Protein AF-A0A356W5C2-F1 (afdb_monomer_lite)

pLDDT: mean 81.78, std 9.05, range [42.81, 91.81]

Radius of gyration: 13.61 Å; chains: 1; bounding box: 37×27×35 Å

Sequence (105 aa):
MSLSDWTSAGKVRARITDEGALEVRCTGLTTQTKYYKTLLKEFFRKDFPPLRPGYGDYSVHIMMEYTGDAPWMDLDNLAKALLDSLTGNVFEDDHQVARLLVERR

InterPro domains:
  IPR008822 Holliday junction resolvase RusA-like [PF05866] (10-103)
  IPR036614 Holliday junction resolvase RusA-like superfamily [G3DSA:3.30.1330.70] (7-105)
  IPR036614 Holliday junction resolvase RusA-like superfamily [SSF103084] (30-104)

Foldseek 3Di:
DPQADWFDDDQKIWTQDPVRDIDIGGDDDDQDLVVLLVVLLVCLVPGDDQADADPAADAEEAEAEDDDDDPPHDQVSNQVSNLNSCDPRHHVDPVSHPHYHTYYD

Structure (mmCIF, N/CA/C/O backbone):
data_AF-A0A356W5C2-F1
#
_entry.id   AF-A0A356W5C2-F1
#
loop_
_atom_site.group_PDB
_atom_site.id
_atom_site.type_symbol
_atom_site.label_atom_id
_atom_site.label_alt_id
_atom_site.label_comp_id
_atom_site.label_asym_id
_atom_site.label_entity_id
_atom_site.label_seq_id
_atom_site.pdbx_PDB_ins_code
_atom_site.Cartn_x
_atom_site.Cartn_y
_atom_site.Cartn_z
_atom_site.occupancy
_atom_site.B_iso_or_equiv
_atom_site.auth_seq_id
_atom_site.auth_comp_id
_atom_site.auth_asym_id
_atom_site.auth_atom_id
_atom_site.pdbx_PDB_model_num
ATOM 1 N N . MET A 1 1 ? -22.674 12.515 -0.753 1.00 43.34 1 MET A N 1
ATOM 2 C CA . MET A 1 1 ? -21.264 12.622 -1.179 1.00 43.34 1 MET A CA 1
ATOM 3 C C . MET A 1 1 ? -20.789 11.201 -1.383 1.00 43.34 1 MET A C 1
ATOM 5 O O . MET A 1 1 ? -20.878 10.436 -0.431 1.00 43.34 1 MET A O 1
ATOM 9 N N . SER A 1 2 ? -20.468 10.803 -2.616 1.00 42.81 2 SER A N 1
ATOM 10 C CA . SER A 1 2 ? -19.956 9.449 -2.860 1.00 42.81 2 SER A CA 1
ATOM 11 C C . SER A 1 2 ? -18.572 9.368 -2.208 1.00 42.81 2 SER A C 1
ATOM 13 O O . SER A 1 2 ? -17.769 10.288 -2.337 1.00 42.81 2 SER A O 1
ATOM 15 N N . LEU A 1 3 ?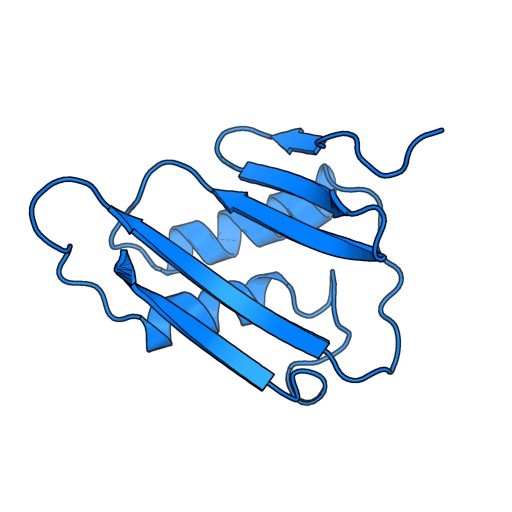 -18.327 8.315 -1.427 1.00 54.97 3 LEU A N 1
ATOM 16 C CA . LEU A 1 3 ? -17.043 8.076 -0.752 1.00 54.97 3 LEU A CA 1
ATOM 17 C C . LEU A 1 3 ? -15.934 7.669 -1.742 1.00 54.97 3 LEU A C 1
ATOM 19 O O . LEU A 1 3 ? -14.792 7.481 -1.339 1.00 54.97 3 LEU A O 1
ATOM 23 N N . SER A 1 4 ? -16.278 7.577 -3.029 1.00 62.38 4 SER A N 1
ATOM 24 C CA . SER A 1 4 ? -15.525 6.939 -4.106 1.00 62.38 4 SER A CA 1
ATOM 25 C C . SER A 1 4 ? -14.547 7.881 -4.831 1.00 62.38 4 SER A C 1
ATOM 27 O O . SER A 1 4 ? -13.837 7.437 -5.742 1.00 62.38 4 SER A O 1
ATOM 29 N N . ASP A 1 5 ? -14.501 9.163 -4.449 1.00 83.94 5 ASP A N 1
ATOM 30 C CA . ASP A 1 5 ? -13.646 10.170 -5.078 1.00 83.94 5 ASP A CA 1
ATOM 31 C C . ASP A 1 5 ? -12.171 10.007 -4.677 1.00 83.94 5 ASP A C 1
ATOM 33 O O . ASP A 1 5 ? -11.811 9.826 -3.512 1.00 83.94 5 ASP A O 1
ATOM 37 N N . TRP A 1 6 ? -11.287 10.088 -5.672 1.00 90.19 6 TRP A N 1
ATOM 38 C CA . TRP A 1 6 ? -9.844 10.006 -5.463 1.00 90.19 6 TRP A CA 1
ATOM 39 C C . TRP A 1 6 ? -9.296 11.296 -4.858 1.00 90.19 6 TRP A C 1
ATOM 41 O O . TRP A 1 6 ? -9.356 12.358 -5.474 1.00 90.19 6 TRP A O 1
ATOM 51 N N . THR A 1 7 ? -8.631 11.184 -3.712 1.00 91.81 7 THR A N 1
ATOM 52 C CA . THR A 1 7 ? -7.732 12.224 -3.205 1.00 91.81 7 THR A CA 1
ATOM 53 C C . THR A 1 7 ? -6.337 11.982 -3.767 1.00 91.81 7 THR A C 1
ATOM 55 O O . THR A 1 7 ? -5.824 10.869 -3.679 1.00 91.81 7 THR A O 1
ATOM 58 N N . SER A 1 8 ? -5.719 12.996 -4.371 1.00 91.19 8 SER A N 1
ATOM 59 C CA . SER A 1 8 ? -4.431 12.860 -5.064 1.00 91.19 8 SER A CA 1
ATOM 60 C C . SER A 1 8 ? -3.442 13.928 -4.607 1.00 91.19 8 SER A C 1
ATOM 62 O O . SER A 1 8 ? -3.803 15.099 -4.546 1.00 91.19 8 SER A O 1
ATOM 64 N N . ALA A 1 9 ? -2.187 13.544 -4.364 1.00 89.81 9 ALA A N 1
ATOM 65 C CA . ALA A 1 9 ? -1.077 14.471 -4.170 1.00 89.81 9 ALA A CA 1
ATOM 66 C C . ALA A 1 9 ? 0.205 13.923 -4.816 1.00 89.81 9 ALA A C 1
ATOM 68 O O . ALA A 1 9 ? 0.718 12.855 -4.468 1.00 89.81 9 ALA A O 1
ATOM 69 N N . GLY A 1 10 ? 0.742 14.670 -5.783 1.00 88.50 10 GLY A N 1
ATOM 70 C CA . GLY A 1 10 ? 1.948 14.283 -6.513 1.00 88.50 10 GLY A CA 1
ATOM 71 C C . GLY A 1 10 ? 1.803 12.921 -7.199 1.00 88.50 10 GLY A C 1
ATOM 72 O O . GLY A 1 10 ? 1.039 12.774 -8.148 1.00 88.50 10 GLY A O 1
ATOM 73 N N . LYS A 1 11 ? 2.569 11.929 -6.729 1.00 88.50 11 LYS A N 1
ATOM 74 C CA . LYS A 1 11 ? 2.583 10.559 -7.274 1.00 88.50 11 LYS A CA 1
ATOM 75 C C . LYS A 1 11 ? 1.626 9.599 -6.564 1.00 88.50 11 LYS A C 1
ATOM 77 O O . LYS A 1 11 ? 1.504 8.454 -6.995 1.00 88.50 11 LYS A O 1
ATOM 82 N N . VAL A 1 12 ? 0.980 10.038 -5.486 1.00 90.69 12 VAL A N 1
ATOM 83 C CA . VAL A 1 12 ? 0.082 9.214 -4.673 1.00 90.69 12 VAL A CA 1
ATOM 84 C C . VAL A 1 12 ? -1.353 9.640 -4.913 1.00 90.69 12 VAL A C 1
ATOM 86 O O . VAL A 1 12 ? -1.663 10.827 -4.992 1.00 90.69 12 VAL A O 1
ATOM 89 N N . ARG A 1 13 ? -2.241 8.657 -4.989 1.00 91.62 13 ARG A N 1
ATOM 90 C CA . ARG A 1 13 ? -3.678 8.862 -4.863 1.00 91.62 13 ARG A CA 1
ATOM 91 C C . ARG A 1 13 ? -4.283 7.774 -3.999 1.00 91.62 13 ARG A C 1
ATOM 93 O O . ARG A 1 13 ? -3.840 6.628 -4.060 1.00 91.62 13 ARG A O 1
ATOM 100 N N . ALA A 1 14 ? -5.302 8.120 -3.232 1.00 91.00 14 ALA A N 1
ATOM 101 C CA . ALA A 1 14 ? -6.064 7.164 -2.452 1.00 91.00 14 ALA A CA 1
ATOM 102 C C . ALA A 1 14 ? -7.557 7.480 -2.491 1.00 91.00 14 ALA A C 1
ATOM 104 O O . ALA A 1 14 ? -7.954 8.615 -2.762 1.00 91.00 14 ALA A O 1
ATOM 105 N N . ARG A 1 15 ? -8.377 6.472 -2.219 1.00 90.00 15 ARG A N 1
ATOM 106 C CA . ARG A 1 15 ? -9.824 6.605 -2.034 1.00 90.00 15 ARG A CA 1
ATOM 107 C C . ARG A 1 15 ? -10.326 5.556 -1.056 1.00 90.00 15 ARG A C 1
ATOM 109 O O . ARG A 1 15 ? -9.663 4.541 -0.849 1.00 90.00 15 ARG A O 1
ATOM 116 N N . ILE A 1 16 ? -11.519 5.779 -0.522 1.00 86.50 16 ILE A N 1
ATOM 117 C CA . ILE A 1 16 ? -12.290 4.729 0.137 1.00 86.50 16 ILE A CA 1
ATOM 118 C C . ILE A 1 16 ? -13.235 4.137 -0.910 1.00 86.50 16 ILE A C 1
ATOM 120 O O . ILE A 1 16 ? -13.912 4.862 -1.630 1.00 86.50 16 ILE A O 1
ATOM 124 N N . THR A 1 17 ? -13.221 2.822 -1.087 1.00 85.31 17 THR A N 1
ATOM 125 C CA . THR A 1 17 ? -14.151 2.160 -2.006 1.00 85.31 17 THR A CA 1
ATOM 126 C C . THR A 1 17 ? -15.557 2.157 -1.413 1.00 85.31 17 THR A C 1
ATOM 128 O O . THR A 1 17 ? -15.744 2.376 -0.216 1.00 85.31 17 THR A O 1
ATOM 131 N N . ASP A 1 18 ? -16.565 1.863 -2.232 1.00 79.56 18 ASP A N 1
ATOM 132 C CA . ASP A 1 18 ? -17.949 1.750 -1.751 1.00 79.56 18 ASP A CA 1
ATOM 133 C C . ASP A 1 18 ? -18.125 0.604 -0.732 1.00 79.56 18 ASP A C 1
ATOM 135 O O . ASP A 1 18 ? -19.053 0.614 0.071 1.00 79.56 18 ASP A O 1
ATOM 139 N N . GLU A 1 19 ? -17.186 -0.347 -0.719 1.00 81.06 19 GLU A N 1
ATOM 140 C CA . GLU A 1 19 ? -17.080 -1.443 0.251 1.00 81.06 19 GLU A CA 1
ATOM 141 C C . GLU A 1 19 ? -16.350 -1.031 1.547 1.00 81.06 19 GLU A C 1
ATOM 143 O O . GLU A 1 19 ? -16.186 -1.842 2.455 1.00 81.06 19 GLU A O 1
ATOM 148 N N . GLY A 1 20 ? -15.898 0.224 1.650 1.00 77.44 20 GLY A N 1
ATOM 149 C CA . GLY A 1 20 ? -15.185 0.756 2.813 1.00 77.44 20 GLY A CA 1
ATOM 150 C C . GLY A 1 20 ? -13.684 0.452 2.843 1.00 77.44 20 GLY A C 1
ATOM 151 O O . GLY A 1 20 ? -13.028 0.760 3.836 1.00 77.44 20 GLY A O 1
ATOM 152 N N . ALA A 1 21 ? -13.117 -0.123 1.778 1.00 83.69 21 ALA A N 1
ATOM 153 C CA . ALA A 1 21 ? -11.692 -0.441 1.716 1.00 83.69 21 ALA A CA 1
ATOM 154 C C . ALA A 1 21 ? -10.856 0.783 1.316 1.00 83.69 21 ALA A C 1
ATOM 156 O O . ALA A 1 21 ? -11.237 1.547 0.430 1.00 83.69 21 ALA A O 1
ATOM 157 N N . LEU A 1 22 ? -9.680 0.952 1.927 1.00 85.81 22 LEU A N 1
ATOM 158 C CA . LEU A 1 22 ? -8.713 1.964 1.506 1.00 85.81 22 LEU A CA 1
ATOM 159 C C . LEU A 1 22 ? -7.925 1.460 0.293 1.00 85.81 22 LEU A C 1
ATOM 161 O O . LEU A 1 22 ? -7.100 0.557 0.408 1.00 85.81 22 LEU A O 1
ATOM 165 N N . GLU A 1 23 ? -8.140 2.084 -0.862 1.00 89.44 23 GLU A N 1
ATOM 166 C CA . GLU A 1 23 ? -7.358 1.828 -2.068 1.00 89.44 23 GLU A CA 1
ATOM 167 C C . GLU A 1 23 ? -6.302 2.924 -2.235 1.00 89.44 23 GLU A C 1
ATOM 169 O O . GLU A 1 23 ? -6.640 4.105 -2.317 1.00 89.44 23 GLU A O 1
ATOM 174 N N . VAL A 1 24 ? -5.026 2.539 -2.325 1.00 88.69 24 VAL A N 1
ATOM 175 C CA . VAL A 1 24 ? -3.892 3.458 -2.505 1.00 88.69 24 VAL A CA 1
ATOM 176 C C . VAL A 1 24 ? -3.140 3.089 -3.772 1.00 88.69 24 VAL A C 1
ATOM 178 O O . VAL A 1 24 ? -2.810 1.928 -3.996 1.00 88.69 24 VAL A O 1
ATOM 181 N N . ARG A 1 25 ? -2.825 4.084 -4.602 1.00 88.94 25 ARG A N 1
ATOM 182 C CA . ARG A 1 25 ? -1.996 3.915 -5.796 1.00 88.94 25 ARG A CA 1
ATOM 183 C C . ARG A 1 25 ? -0.849 4.912 -5.773 1.00 88.94 25 ARG A C 1
ATOM 185 O O . ARG A 1 25 ? -1.070 6.114 -5.639 1.00 88.94 25 ARG A O 1
ATOM 192 N N . CYS A 1 26 ? 0.366 4.409 -5.955 1.00 86.69 26 CYS A N 1
ATOM 193 C CA . CYS A 1 26 ? 1.571 5.217 -6.092 1.00 86.69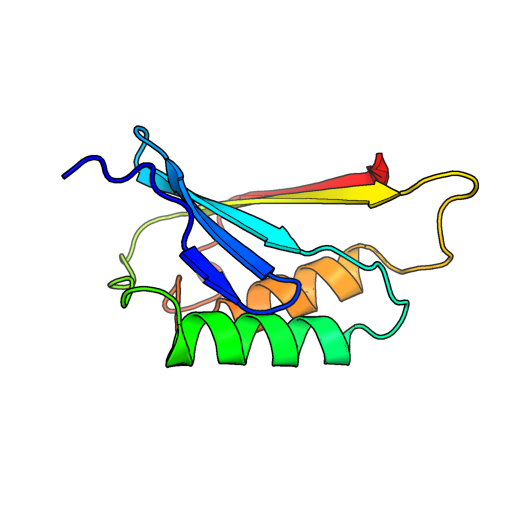 26 CYS A CA 1
ATOM 194 C C . CYS A 1 26 ? 2.195 4.964 -7.463 1.00 86.69 26 CYS A C 1
ATOM 196 O O . CYS A 1 26 ? 2.430 3.817 -7.835 1.00 86.69 26 CYS A O 1
ATOM 198 N N . THR A 1 27 ? 2.484 6.025 -8.211 1.00 83.94 27 THR A N 1
ATOM 199 C CA . THR A 1 27 ? 3.199 5.931 -9.489 1.00 83.94 27 THR A CA 1
ATOM 200 C C . THR A 1 27 ? 4.690 6.210 -9.309 1.00 83.94 27 THR A C 1
ATOM 202 O O . THR A 1 27 ? 5.106 6.898 -8.378 1.00 83.94 27 THR A O 1
ATOM 205 N N . GLY A 1 28 ? 5.517 5.684 -10.215 1.00 77.75 28 GLY A N 1
ATOM 206 C CA . GLY A 1 28 ? 6.961 5.927 -10.219 1.00 77.75 28 GLY A CA 1
ATOM 207 C C . GLY A 1 28 ? 7.732 5.002 -9.283 1.00 77.75 28 GLY A C 1
ATOM 208 O O . GLY A 1 28 ? 8.196 5.431 -8.226 1.00 77.75 28 GLY A O 1
ATOM 209 N N . LEU A 1 29 ? 7.900 3.751 -9.720 1.00 67.69 29 LEU A N 1
ATOM 210 C CA . LEU A 1 29 ? 8.702 2.753 -9.025 1.00 67.69 29 LEU A CA 1
ATOM 211 C C . LEU A 1 29 ? 10.162 3.209 -8.871 1.00 67.69 29 LEU A C 1
ATOM 213 O O . LEU A 1 29 ? 10.842 3.535 -9.840 1.00 67.69 29 LEU A O 1
ATOM 217 N N . THR A 1 30 ? 10.646 3.205 -7.636 1.00 73.00 30 THR A N 1
ATOM 218 C CA . THR A 1 30 ? 12.045 3.384 -7.243 1.00 73.00 30 THR A CA 1
ATOM 219 C C . THR A 1 30 ? 12.492 2.228 -6.352 1.00 73.00 30 THR A C 1
ATOM 221 O O . THR A 1 30 ? 11.683 1.648 -5.633 1.00 73.00 30 THR A O 1
ATOM 224 N N . THR A 1 31 ? 13.785 1.909 -6.361 1.00 68.81 31 THR A N 1
ATOM 225 C CA . THR A 1 31 ? 14.415 0.935 -5.450 1.00 68.81 31 THR A CA 1
ATOM 226 C C . THR A 1 31 ? 14.585 1.468 -4.026 1.00 68.81 31 THR A C 1
ATOM 228 O O . THR A 1 31 ? 14.928 0.720 -3.115 1.00 68.81 31 THR A O 1
ATOM 231 N N . GLN A 1 32 ? 14.336 2.761 -3.802 1.00 76.19 32 GLN A N 1
ATOM 232 C CA . GLN A 1 32 ? 14.526 3.397 -2.503 1.00 76.19 32 GLN A CA 1
ATOM 233 C C . GLN A 1 32 ? 13.291 3.240 -1.612 1.00 76.19 32 GLN A C 1
ATOM 235 O O . GLN A 1 32 ? 12.412 4.094 -1.587 1.00 76.19 32 GLN A O 1
ATOM 240 N N . THR A 1 33 ? 13.257 2.196 -0.792 1.00 72.06 33 THR A N 1
ATOM 241 C CA . THR A 1 33 ? 12.169 1.917 0.160 1.00 72.06 33 THR A CA 1
ATOM 242 C C . THR A 1 33 ? 11.810 3.109 1.067 1.00 72.06 33 THR A C 1
ATOM 244 O O . THR A 1 33 ? 10.636 3.405 1.299 1.00 72.06 33 THR A O 1
ATOM 247 N N . LYS A 1 34 ? 12.818 3.866 1.529 1.00 77.88 34 LYS A N 1
ATOM 248 C CA . LYS A 1 34 ? 12.626 5.066 2.367 1.00 77.88 34 LYS A CA 1
ATOM 249 C C . LYS A 1 34 ? 11.792 6.147 1.670 1.00 77.88 34 LYS A C 1
ATOM 251 O O . LYS A 1 34 ? 11.062 6.873 2.340 1.00 77.88 34 LYS A O 1
ATOM 256 N N . TYR A 1 35 ? 11.882 6.235 0.342 1.00 82.31 35 TYR A N 1
ATOM 257 C CA . TYR A 1 35 ? 11.116 7.193 -0.448 1.00 82.31 35 TYR A CA 1
ATOM 258 C C . TYR A 1 35 ? 9.612 6.947 -0.308 1.00 82.31 35 TYR A C 1
ATOM 260 O O . TYR A 1 35 ? 8.883 7.880 0.022 1.00 82.31 35 TYR A O 1
ATOM 268 N N . TYR A 1 36 ? 9.154 5.699 -0.468 1.00 78.56 36 TYR A N 1
ATOM 269 C CA . TYR A 1 36 ? 7.731 5.363 -0.334 1.00 78.56 36 TYR A CA 1
ATOM 270 C C . TYR A 1 36 ? 7.204 5.632 1.067 1.00 78.56 36 TYR A C 1
ATOM 272 O O . TYR A 1 36 ? 6.139 6.227 1.214 1.00 78.56 36 TYR A O 1
ATOM 280 N N . LYS A 1 37 ? 7.982 5.256 2.090 1.00 83.38 37 LYS A N 1
ATOM 281 C CA . LYS A 1 37 ? 7.601 5.474 3.487 1.00 83.38 37 LYS A CA 1
ATOM 282 C C . LYS A 1 37 ? 7.346 6.951 3.774 1.00 83.38 37 LYS A C 1
ATOM 284 O O . LYS A 1 37 ? 6.321 7.295 4.352 1.00 83.38 37 LYS A O 1
ATOM 289 N N . THR A 1 38 ? 8.260 7.833 3.365 1.00 87.06 38 THR A N 1
ATOM 290 C CA . THR A 1 38 ? 8.091 9.281 3.552 1.00 87.06 38 THR A CA 1
ATOM 291 C C . THR A 1 38 ? 6.940 9.830 2.714 1.00 87.06 38 THR A C 1
ATOM 293 O O . THR A 1 38 ? 6.156 10.627 3.222 1.00 87.06 38 THR A O 1
ATOM 296 N N . LEU A 1 39 ? 6.819 9.395 1.459 1.00 87.69 39 LEU A N 1
ATOM 297 C CA . LEU A 1 39 ? 5.805 9.883 0.530 1.00 87.69 39 LEU A CA 1
ATOM 298 C C . LEU A 1 39 ? 4.381 9.573 1.014 1.00 87.69 39 LEU A C 1
ATOM 300 O O . LEU A 1 39 ? 3.557 10.480 1.098 1.00 87.69 39 LEU A O 1
ATOM 304 N N . LEU A 1 40 ? 4.103 8.316 1.373 1.00 86.12 40 LEU A N 1
ATOM 305 C CA . LEU A 1 40 ? 2.786 7.909 1.864 1.00 86.12 40 LEU A CA 1
ATOM 306 C C . LEU A 1 40 ? 2.472 8.513 3.227 1.00 86.12 40 LEU A C 1
ATOM 308 O O . LEU A 1 40 ? 1.373 9.023 3.425 1.00 86.12 40 LEU A O 1
ATOM 312 N N . LYS A 1 41 ? 3.446 8.525 4.144 1.00 87.06 41 LYS A N 1
ATOM 313 C CA . LYS A 1 41 ? 3.252 9.120 5.468 1.00 87.06 41 LYS A CA 1
ATOM 314 C C . LYS A 1 41 ? 2.857 10.594 5.376 1.00 87.06 41 LYS A C 1
ATOM 316 O O . LYS A 1 41 ? 1.963 11.029 6.092 1.00 87.06 41 LYS A O 1
ATOM 321 N N . GLU A 1 42 ? 3.515 11.372 4.517 1.00 89.25 42 GLU A N 1
ATOM 322 C CA . GLU A 1 42 ? 3.170 12.786 4.339 1.00 89.25 42 GLU A CA 1
ATOM 323 C C . GLU A 1 42 ? 1.798 12.964 3.680 1.00 89.25 42 GLU A C 1
ATOM 325 O O . GLU A 1 42 ? 1.033 13.806 4.144 1.00 89.25 42 GLU A O 1
ATOM 330 N N . PHE A 1 43 ? 1.465 12.141 2.680 1.00 90.25 43 PHE A N 1
ATOM 331 C CA . PHE A 1 43 ? 0.159 12.163 2.017 1.00 90.25 43 PHE A CA 1
ATOM 332 C C . PHE A 1 43 ? -0.994 11.909 2.997 1.00 90.25 43 PHE A C 1
ATOM 334 O O . PHE A 1 43 ? -1.928 12.705 3.077 1.00 90.25 43 PHE A O 1
ATOM 341 N N . PHE A 1 44 ? -0.912 10.844 3.801 1.00 87.12 44 PHE A N 1
ATOM 342 C CA . PHE A 1 44 ? -1.954 10.532 4.785 1.00 87.12 44 PHE A CA 1
ATOM 343 C C . PHE A 1 44 ? -2.042 11.553 5.917 1.00 87.12 44 PHE A C 1
ATOM 345 O O . PHE A 1 44 ? -3.110 11.749 6.487 1.00 87.12 44 PHE A O 1
ATOM 352 N N . ARG A 1 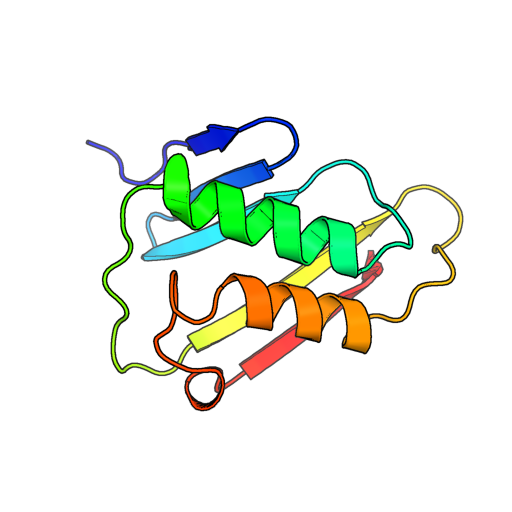45 ? -0.934 12.230 6.229 1.00 86.12 45 ARG A N 1
ATOM 353 C CA . ARG A 1 45 ? -0.896 13.257 7.271 1.00 86.12 45 ARG A CA 1
ATOM 354 C C . ARG A 1 45 ? -1.480 14.598 6.822 1.00 86.12 45 ARG A C 1
ATOM 356 O O . ARG A 1 45 ? -1.994 15.330 7.663 1.00 86.12 45 ARG A O 1
ATOM 363 N N . LYS A 1 46 ? -1.308 14.975 5.550 1.00 88.94 46 LYS A N 1
ATOM 364 C CA . LYS A 1 46 ? -1.597 16.334 5.055 1.00 88.94 46 LYS A CA 1
ATOM 365 C C . LYS A 1 46 ? -2.768 16.413 4.089 1.00 88.94 46 LYS A C 1
ATOM 367 O O . LYS A 1 46 ? -3.505 17.392 4.140 1.00 88.94 46 LYS A O 1
ATOM 372 N N . ASP A 1 47 ? -2.886 15.433 3.200 1.00 88.38 47 ASP A N 1
ATOM 373 C CA . ASP A 1 47 ? -3.739 15.531 2.017 1.00 88.38 47 ASP A CA 1
ATOM 374 C C . ASP A 1 47 ? -4.976 14.634 2.127 1.00 88.38 47 ASP A C 1
ATOM 376 O O . ASP A 1 47 ? -6.057 15.021 1.685 1.00 88.38 47 ASP A O 1
ATOM 380 N N . PHE A 1 48 ? -4.840 13.443 2.720 1.00 86.44 48 PHE A N 1
ATOM 381 C CA . PHE A 1 48 ? -5.953 12.507 2.861 1.00 86.44 48 PHE A CA 1
ATOM 382 C C . PHE A 1 48 ? -6.850 12.852 4.062 1.00 86.44 48 PHE A C 1
ATOM 384 O O . PHE A 1 48 ? -6.331 13.223 5.118 1.00 86.44 48 PHE A O 1
ATOM 391 N N . PRO A 1 49 ? -8.188 12.709 3.950 1.00 82.31 49 PRO A N 1
ATOM 392 C CA . PRO A 1 49 ? -9.079 12.875 5.091 1.00 82.31 49 PRO A CA 1
ATOM 393 C C . PRO A 1 49 ? -8.656 11.978 6.264 1.00 82.31 49 PRO A C 1
ATOM 395 O O . PRO A 1 49 ? -8.326 10.812 6.031 1.00 82.31 49 PRO A O 1
ATOM 398 N N . PRO A 1 50 ? -8.691 12.475 7.517 1.00 76.12 50 PRO A N 1
ATOM 399 C CA . PRO A 1 50 ? -8.322 11.675 8.676 1.00 76.12 50 PRO A CA 1
ATOM 400 C C . PRO A 1 50 ? -9.161 10.401 8.744 1.00 76.12 50 PRO A C 1
ATOM 402 O O . PRO A 1 50 ? -10.380 10.450 8.939 1.00 76.12 50 PRO A O 1
ATOM 405 N N . LEU A 1 51 ? -8.498 9.258 8.603 1.00 73.44 51 LEU A N 1
ATOM 406 C CA . LEU A 1 51 ? -9.098 7.971 8.899 1.00 73.44 51 LEU A CA 1
ATOM 407 C C . LEU A 1 51 ? -9.091 7.817 10.413 1.00 73.44 51 LEU A C 1
ATOM 409 O O . LEU A 1 51 ? -8.086 8.075 11.069 1.00 73.44 51 LEU A O 1
ATOM 413 N N . ARG A 1 52 ? -10.236 7.459 10.991 1.00 68.06 52 ARG A N 1
ATOM 414 C CA . ARG A 1 52 ? -10.274 7.073 12.401 1.00 68.06 52 ARG A CA 1
ATOM 415 C C . ARG A 1 52 ? -9.795 5.628 12.461 1.00 68.06 52 ARG A C 1
ATOM 417 O O . ARG A 1 52 ? -10.498 4.789 11.895 1.00 68.06 52 ARG A O 1
ATOM 424 N N . PRO A 1 53 ? -8.648 5.332 13.097 1.00 63.56 53 PRO A N 1
ATOM 425 C CA . PRO A 1 53 ? -8.180 3.962 13.213 1.00 63.56 53 PRO A CA 1
ATOM 426 C C . PRO A 1 53 ? -9.248 3.149 13.941 1.00 63.56 53 PRO A C 1
ATOM 428 O O . PRO A 1 53 ? -9.635 3.475 15.063 1.00 63.56 53 PRO A O 1
ATOM 431 N N . GLY A 1 54 ? -9.798 2.145 13.266 1.00 65.00 54 GLY A N 1
ATOM 432 C CA . GLY A 1 54 ? -10.665 1.168 13.908 1.00 65.00 54 GLY A CA 1
ATOM 433 C C . GLY A 1 54 ? -9.817 0.105 14.598 1.00 65.00 54 GLY A C 1
ATOM 434 O O . GLY A 1 54 ? -8.758 -0.251 14.088 1.00 65.00 54 GLY A O 1
ATOM 435 N N . TYR A 1 55 ? -10.311 -0.453 15.701 1.00 65.75 55 TYR A N 1
ATOM 436 C CA . TYR A 1 55 ? -9.680 -1.556 16.446 1.00 65.75 55 TYR A CA 1
ATOM 437 C C . TYR A 1 55 ? -9.894 -2.943 15.799 1.00 65.75 55 TYR A C 1
ATOM 439 O O . TYR A 1 55 ? -9.788 -3.963 16.471 1.00 65.75 55 TYR A O 1
ATOM 447 N N . GLY A 1 56 ? -10.282 -2.987 14.521 1.00 79.62 56 GLY A N 1
ATOM 448 C CA . GLY A 1 56 ? -10.599 -4.224 13.806 1.00 79.62 56 GLY A CA 1
ATOM 449 C C . GLY A 1 56 ? -9.385 -4.872 13.147 1.00 79.62 56 GLY A C 1
ATOM 450 O O . GLY A 1 56 ? -8.310 -4.277 13.089 1.00 79.62 56 GLY A O 1
ATOM 451 N N . ASP A 1 57 ? -9.602 -6.071 12.611 1.00 83.62 57 ASP A N 1
ATOM 452 C CA . ASP A 1 57 ? -8.629 -6.782 11.786 1.00 83.62 57 ASP A CA 1
ATOM 453 C C . ASP A 1 57 ? -8.670 -6.269 10.341 1.00 83.62 57 ASP A C 1
ATOM 455 O O . ASP A 1 57 ? -9.738 -6.137 9.735 1.00 83.62 57 ASP A O 1
ATOM 459 N N . TYR A 1 58 ? -7.498 -6.029 9.759 1.00 84.50 58 TYR A N 1
ATOM 460 C CA . TYR A 1 58 ? -7.333 -5.549 8.393 1.00 84.50 58 TYR A CA 1
ATOM 461 C C . TYR A 1 58 ? -6.688 -6.609 7.500 1.00 84.50 58 TYR A C 1
ATOM 463 O O . TYR A 1 58 ? -5.748 -7.311 7.880 1.00 84.50 58 TYR A O 1
ATOM 471 N N . SER A 1 59 ? -7.171 -6.672 6.260 1.00 86.62 59 SER A N 1
ATOM 472 C CA . SER A 1 59 ? -6.502 -7.374 5.169 1.00 86.62 59 SER A CA 1
ATOM 473 C C . SER A 1 59 ? -5.819 -6.348 4.276 1.00 86.62 59 SER A C 1
ATOM 475 O O . SER A 1 59 ? -6.482 -5.483 3.706 1.00 86.62 59 SER A O 1
ATOM 477 N N . VAL A 1 60 ? -4.503 -6.458 4.129 1.00 89.31 60 VAL A N 1
ATOM 478 C CA . VAL A 1 60 ? -3.695 -5.569 3.295 1.00 89.31 60 VAL A CA 1
ATOM 479 C C . VAL A 1 60 ? -3.238 -6.321 2.053 1.00 89.31 60 VAL A C 1
ATOM 481 O O . VAL A 1 60 ? -2.615 -7.380 2.133 1.00 89.31 60 VAL A O 1
ATOM 484 N N . HIS A 1 61 ? -3.539 -5.755 0.888 1.00 90.56 61 HIS A N 1
ATOM 485 C CA . HIS A 1 61 ? -3.094 -6.269 -0.401 1.00 90.56 61 HIS A CA 1
ATOM 486 C C . HIS A 1 61 ? -2.219 -5.226 -1.088 1.00 90.56 61 HIS A C 1
ATOM 488 O O . HIS A 1 61 ? -2.664 -4.117 -1.377 1.00 90.56 61 HIS A O 1
ATOM 494 N N . ILE A 1 62 ? -0.958 -5.580 -1.317 1.00 87.88 62 ILE A N 1
ATOM 495 C CA . ILE A 1 62 ? 0.040 -4.726 -1.953 1.00 87.88 62 ILE A CA 1
ATOM 496 C C . ILE A 1 62 ? 0.367 -5.322 -3.315 1.00 87.88 62 ILE A C 1
ATOM 498 O O . ILE A 1 62 ? 0.962 -6.394 -3.410 1.00 87.88 62 ILE A O 1
ATOM 502 N N . MET A 1 63 ? 0.003 -4.602 -4.371 1.00 88.19 63 MET A N 1
ATOM 503 C CA . MET A 1 63 ? 0.310 -4.989 -5.742 1.00 88.19 63 MET A CA 1
ATOM 504 C C . MET A 1 63 ? 1.369 -4.056 -6.323 1.00 88.19 63 MET A C 1
ATOM 506 O O . MET A 1 63 ? 1.189 -2.838 -6.369 1.00 88.19 63 MET A O 1
ATOM 510 N N . MET A 1 64 ? 2.474 -4.642 -6.774 1.00 85.94 64 MET A N 1
ATOM 511 C CA . MET A 1 64 ? 3.550 -3.942 -7.456 1.00 85.94 64 MET A CA 1
ATOM 512 C C . MET A 1 64 ? 3.463 -4.197 -8.960 1.00 85.94 64 MET A C 1
ATOM 514 O O . MET A 1 64 ? 3.853 -5.266 -9.424 1.00 85.94 64 MET A O 1
ATOM 518 N N . GLU A 1 65 ? 2.988 -3.200 -9.702 1.00 85.62 65 GLU A N 1
ATOM 519 C CA . GLU A 1 65 ? 2.914 -3.239 -11.167 1.00 85.62 65 GLU A CA 1
ATOM 520 C C . GLU A 1 65 ? 4.193 -2.657 -11.787 1.00 85.62 65 GLU A C 1
ATOM 522 O O . GLU A 1 65 ? 4.531 -1.499 -11.523 1.00 85.62 65 GLU A O 1
ATOM 527 N N . TYR A 1 66 ? 4.902 -3.428 -12.617 1.00 82.50 66 TYR A N 1
ATOM 528 C CA . TYR A 1 66 ? 6.093 -2.977 -13.345 1.00 82.50 66 TYR A CA 1
ATOM 529 C C . TYR A 1 66 ? 5.991 -3.259 -14.850 1.00 82.50 66 TYR A C 1
ATOM 531 O O . TYR A 1 66 ? 5.225 -4.094 -15.314 1.00 82.50 66 TYR A O 1
ATOM 539 N N . THR A 1 67 ? 6.776 -2.531 -15.643 1.00 81.69 67 THR A N 1
ATOM 540 C CA . THR A 1 67 ? 6.858 -2.726 -17.097 1.00 81.69 67 THR A CA 1
ATOM 541 C C . THR A 1 67 ? 8.255 -3.189 -17.481 1.00 81.69 67 THR A C 1
ATOM 543 O O . THR A 1 67 ? 9.228 -2.560 -17.068 1.00 81.69 67 THR A O 1
ATOM 546 N N . GLY A 1 68 ? 8.357 -4.220 -18.322 1.00 83.88 68 GLY A N 1
ATOM 547 C CA . GLY A 1 68 ? 9.641 -4.796 -18.730 1.00 83.88 68 GLY A CA 1
ATOM 548 C C . GLY A 1 68 ? 10.155 -5.801 -17.702 1.00 83.88 68 GLY A C 1
ATOM 549 O O . GLY A 1 68 ? 9.385 -6.627 -17.217 1.00 83.88 68 GLY A O 1
ATOM 550 N N . ASP A 1 69 ? 11.443 -5.734 -17.374 1.00 78.06 69 ASP A N 1
ATOM 551 C CA . ASP A 1 69 ? 12.040 -6.633 -16.388 1.00 78.06 69 ASP A CA 1
ATOM 552 C C . ASP A 1 69 ? 11.668 -6.232 -14.960 1.00 78.06 69 ASP A C 1
ATOM 554 O O . ASP A 1 69 ? 11.637 -5.048 -14.604 1.00 78.06 69 ASP A O 1
ATOM 558 N N . ALA A 1 70 ? 11.416 -7.240 -14.122 1.00 75.00 70 ALA A N 1
ATOM 559 C CA . ALA A 1 70 ? 11.132 -7.024 -12.712 1.00 75.00 70 ALA A CA 1
ATOM 560 C C . ALA A 1 70 ? 12.314 -6.292 -12.063 1.00 75.00 70 ALA A C 1
ATOM 562 O O . ALA A 1 70 ? 13.446 -6.785 -12.135 1.00 75.00 70 ALA A O 1
ATOM 563 N N . PRO A 1 71 ? 12.095 -5.142 -11.401 1.00 74.31 71 PRO A N 1
ATOM 564 C CA . PRO A 1 71 ? 13.185 -4.465 -10.724 1.00 74.31 71 PRO A CA 1
ATOM 565 C C . PRO A 1 71 ? 13.731 -5.372 -9.622 1.00 74.31 71 PRO A C 1
ATOM 567 O O . PRO A 1 71 ? 12.977 -6.050 -8.914 1.00 74.31 71 PRO A O 1
ATOM 570 N N . TRP A 1 72 ? 15.053 -5.351 -9.451 1.00 73.75 72 TRP A N 1
ATOM 571 C CA . TRP A 1 72 ? 15.710 -6.011 -8.330 1.00 73.75 72 TRP A CA 1
ATOM 572 C C . TRP A 1 72 ? 15.401 -5.231 -7.049 1.00 73.75 72 TRP A C 1
ATOM 574 O O . TRP A 1 72 ? 16.113 -4.320 -6.634 1.00 73.75 72 TRP A O 1
ATOM 584 N N . MET A 1 73 ? 14.237 -5.534 -6.495 1.00 75.88 73 MET A N 1
ATOM 585 C CA . MET A 1 73 ? 13.690 -4.984 -5.268 1.00 75.88 73 MET A CA 1
ATOM 586 C C . MET A 1 73 ? 13.368 -6.152 -4.346 1.00 75.88 73 MET A C 1
ATOM 588 O O . MET A 1 73 ? 13.206 -7.283 -4.800 1.00 75.88 73 MET A O 1
ATOM 592 N N . ASP A 1 74 ? 13.251 -5.887 -3.059 1.00 78.88 74 ASP A N 1
ATOM 593 C CA . ASP A 1 74 ? 12.747 -6.845 -2.088 1.00 78.88 74 ASP A CA 1
ATOM 594 C C . ASP A 1 74 ? 11.295 -6.467 -1.753 1.00 78.88 74 ASP A C 1
ATOM 596 O O . ASP A 1 74 ? 11.032 -5.349 -1.299 1.00 78.88 74 ASP A O 1
ATOM 600 N N . LEU A 1 75 ? 10.350 -7.369 -2.059 1.00 80.56 75 LEU A N 1
ATOM 601 C CA . LEU A 1 75 ? 8.924 -7.123 -1.804 1.00 80.56 75 LEU A CA 1
ATOM 602 C C . LEU A 1 75 ? 8.630 -7.006 -0.320 1.00 80.56 75 LEU A C 1
ATOM 604 O O . LEU A 1 75 ? 7.787 -6.194 0.046 1.00 80.56 75 LEU A O 1
ATOM 608 N N . ASP A 1 76 ? 9.323 -7.768 0.517 1.00 83.25 76 ASP A N 1
ATOM 609 C CA . ASP A 1 76 ? 9.061 -7.804 1.950 1.00 83.25 76 ASP A CA 1
ATOM 610 C C . ASP A 1 76 ? 9.485 -6.477 2.575 1.00 83.25 76 ASP A C 1
ATOM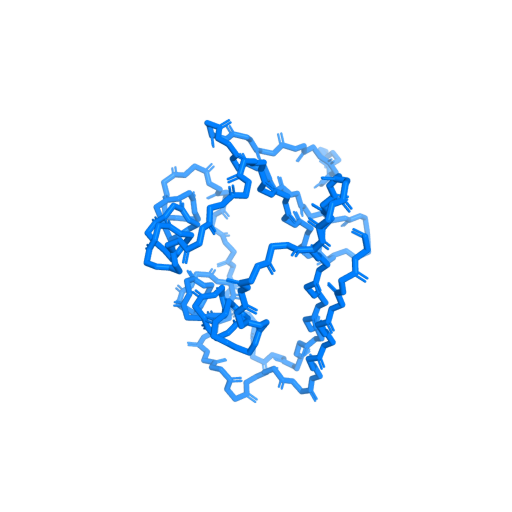 612 O O . ASP A 1 76 ? 8.749 -5.868 3.352 1.00 83.25 76 ASP A O 1
ATOM 616 N N . ASN A 1 77 ? 10.638 -5.960 2.146 1.00 83.44 77 ASN A N 1
ATOM 617 C CA . ASN A 1 77 ? 11.116 -4.644 2.557 1.00 83.44 77 ASN A CA 1
ATOM 618 C C . ASN A 1 77 ? 10.206 -3.509 2.071 1.00 83.44 77 ASN A C 1
ATOM 620 O O . ASN A 1 77 ? 9.963 -2.557 2.820 1.00 83.44 77 ASN A O 1
ATOM 624 N N . LEU A 1 78 ? 9.691 -3.591 0.839 1.00 81.44 78 LEU A N 1
ATOM 625 C CA . LEU A 1 78 ? 8.699 -2.636 0.347 1.00 81.44 78 LEU A CA 1
ATOM 626 C C . LEU A 1 78 ? 7.423 -2.710 1.191 1.00 81.44 78 LEU A C 1
ATOM 628 O O . LEU A 1 78 ? 6.987 -1.690 1.718 1.00 81.44 78 LEU A O 1
ATOM 632 N N . ALA A 1 79 ? 6.859 -3.904 1.361 1.00 86.00 79 ALA A N 1
ATOM 633 C CA . ALA A 1 79 ? 5.633 -4.128 2.113 1.00 86.00 79 ALA A CA 1
ATOM 634 C C . ALA A 1 79 ? 5.749 -3.613 3.549 1.00 86.00 79 ALA A C 1
ATOM 636 O O . ALA A 1 79 ? 4.892 -2.854 3.996 1.00 86.00 79 ALA A O 1
ATOM 637 N N . LYS A 1 80 ? 6.854 -3.924 4.234 1.00 86.38 80 LYS A N 1
ATOM 638 C CA . LYS A 1 80 ? 7.135 -3.424 5.583 1.00 86.38 80 LYS A CA 1
ATOM 639 C C . LYS A 1 80 ? 7.146 -1.898 5.636 1.00 86.38 80 LYS A C 1
ATOM 641 O O . LYS A 1 80 ? 6.524 -1.303 6.506 1.00 86.38 80 LYS A O 1
ATOM 646 N N . ALA A 1 81 ? 7.814 -1.243 4.691 1.00 84.88 81 ALA A N 1
ATOM 647 C CA . ALA A 1 81 ? 7.880 0.214 4.672 1.00 84.88 81 ALA A CA 1
ATOM 648 C C . ALA A 1 81 ? 6.548 0.886 4.329 1.00 84.88 81 ALA A C 1
ATOM 650 O O . ALA A 1 81 ? 6.287 1.992 4.810 1.00 84.88 81 ALA A O 1
ATOM 651 N N . LEU A 1 82 ? 5.726 0.231 3.505 1.00 83.62 82 LEU A N 1
ATOM 652 C CA . LEU A 1 82 ? 4.364 0.662 3.221 1.00 83.62 82 LEU A CA 1
ATOM 653 C C . LEU A 1 82 ? 3.507 0.542 4.485 1.00 83.62 82 LEU A C 1
ATOM 655 O O . LEU A 1 82 ? 2.939 1.547 4.899 1.00 83.62 82 LEU A O 1
ATOM 659 N N . LEU A 1 83 ? 3.493 -0.613 5.155 1.00 87.19 83 LEU A N 1
ATOM 660 C CA . LEU A 1 83 ? 2.768 -0.810 6.417 1.00 87.19 83 LEU A CA 1
ATOM 661 C C . LEU A 1 83 ? 3.178 0.219 7.477 1.00 87.19 83 LEU A C 1
ATOM 663 O O . LEU A 1 83 ? 2.325 0.953 7.968 1.00 87.19 83 LEU A O 1
ATOM 667 N N . ASP A 1 84 ? 4.481 0.388 7.711 1.00 86.38 84 ASP A N 1
ATOM 668 C CA . ASP A 1 84 ? 5.018 1.383 8.645 1.00 86.38 84 ASP A CA 1
ATOM 669 C C . ASP A 1 84 ? 4.557 2.824 8.348 1.00 86.38 84 ASP A C 1
ATOM 671 O O . ASP A 1 84 ? 4.562 3.681 9.233 1.00 86.38 84 ASP A O 1
ATOM 675 N N . SER A 1 85 ? 4.278 3.149 7.081 1.00 82.94 85 SER A N 1
ATOM 676 C CA . SER A 1 85 ? 3.820 4.488 6.685 1.00 82.94 85 SER A CA 1
ATOM 677 C C . SER A 1 85 ? 2.334 4.713 6.964 1.00 82.94 85 SER A C 1
ATOM 679 O O . SER A 1 85 ? 1.910 5.857 7.150 1.00 82.94 85 SER A O 1
ATOM 681 N N . LEU A 1 86 ? 1.565 3.623 7.010 1.00 82.81 86 LEU A N 1
ATOM 682 C CA . LEU A 1 86 ? 0.132 3.610 7.277 1.00 82.81 86 LEU A CA 1
ATOM 683 C C . LEU A 1 86 ? -0.162 3.503 8.778 1.00 82.81 86 LEU A C 1
ATOM 685 O O . LEU A 1 86 ? -1.169 4.048 9.226 1.00 82.81 86 LEU A O 1
ATOM 689 N N . THR A 1 87 ? 0.709 2.864 9.564 1.00 83.12 87 THR A N 1
ATOM 690 C CA . THR A 1 87 ? 0.582 2.802 11.027 1.00 83.12 87 THR A CA 1
ATOM 691 C C . THR A 1 87 ? 0.525 4.204 11.643 1.00 83.12 87 THR A C 1
ATOM 693 O O . THR A 1 87 ? 1.310 5.095 11.303 1.00 83.12 87 THR A O 1
ATOM 696 N N . GLY A 1 88 ? -0.438 4.417 12.537 1.00 76.62 88 GLY A N 1
ATOM 697 C CA . GLY A 1 88 ? -0.757 5.700 13.161 1.00 76.62 88 GLY A CA 1
ATOM 698 C C . GLY A 1 88 ? -1.603 6.648 12.300 1.00 76.62 88 GLY A C 1
ATOM 699 O O . GLY A 1 88 ? -2.038 7.676 12.811 1.00 76.62 88 GLY A O 1
ATOM 700 N N . ASN A 1 89 ? -1.849 6.325 11.022 1.00 75.94 89 ASN A N 1
ATOM 701 C CA . ASN A 1 89 ? -2.732 7.098 10.137 1.00 75.94 89 ASN A CA 1
ATOM 702 C C . ASN A 1 89 ? -3.974 6.302 9.707 1.00 75.94 89 ASN A C 1
ATOM 704 O O . ASN A 1 89 ? -5.073 6.843 9.701 1.00 75.94 89 ASN A O 1
ATOM 708 N N . VAL A 1 90 ? -3.793 5.035 9.321 1.00 75.88 90 VAL A N 1
ATOM 709 C CA . VAL A 1 90 ? -4.849 4.134 8.824 1.00 75.88 90 VAL A CA 1
ATOM 710 C C . VAL A 1 90 ? -5.208 3.082 9.872 1.00 75.88 90 VAL A C 1
ATOM 712 O O . VAL A 1 90 ? -6.385 2.880 10.156 1.00 75.88 90 VAL A O 1
ATOM 715 N N . PHE A 1 91 ? -4.195 2.447 10.461 1.00 77.00 91 PHE A N 1
ATOM 716 C CA . PHE A 1 91 ? -4.321 1.485 11.562 1.00 77.00 91 PHE A CA 1
ATOM 717 C C . PHE A 1 91 ? -3.635 2.065 12.800 1.00 77.00 91 PHE A C 1
ATOM 719 O O . PHE A 1 91 ? -2.731 2.892 12.664 1.00 77.00 91 PHE A O 1
ATOM 726 N N . GLU A 1 92 ? -4.040 1.647 13.995 1.00 77.75 92 GLU A N 1
ATOM 727 C CA . GLU A 1 92 ? -3.352 2.023 15.231 1.00 77.75 92 GLU A CA 1
ATOM 728 C C . GLU A 1 92 ? -1.988 1.333 15.309 1.00 77.75 92 GLU A C 1
ATOM 730 O O . GLU A 1 92 ? -0.992 1.986 15.618 1.00 77.75 92 GLU A O 1
ATOM 735 N N . ASP A 1 93 ? -1.934 0.048 14.947 1.00 79.06 93 ASP A N 1
ATOM 736 C CA . ASP A 1 93 ? -0.727 -0.769 15.057 1.00 79.06 93 ASP A CA 1
ATOM 737 C C . ASP A 1 93 ? -0.674 -1.903 14.012 1.00 79.06 93 ASP A C 1
ATOM 739 O O . ASP A 1 93 ? -1.687 -2.270 13.411 1.00 79.06 93 ASP A O 1
ATOM 743 N N . ASP A 1 94 ? 0.518 -2.456 13.773 1.00 75.12 94 ASP A N 1
ATOM 744 C CA . ASP A 1 94 ? 0.751 -3.495 12.760 1.00 75.12 94 ASP A CA 1
ATOM 745 C C . ASP A 1 94 ? 0.132 -4.856 13.123 1.00 75.12 94 ASP A C 1
ATOM 747 O O . ASP A 1 94 ? -0.250 -5.607 12.223 1.00 75.12 94 ASP A O 1
ATOM 751 N N . HIS A 1 95 ? -0.075 -5.138 14.415 1.00 82.56 95 HIS A N 1
ATOM 752 C CA . HIS A 1 95 ? -0.747 -6.352 14.892 1.00 82.56 95 HIS A CA 1
ATOM 753 C C . HIS A 1 95 ? -2.191 -6.486 14.384 1.00 82.56 95 HIS A C 1
ATOM 755 O O . HIS A 1 95 ? -2.736 -7.587 14.368 1.00 82.56 95 HIS A O 1
ATOM 761 N N . GLN A 1 96 ? -2.809 -5.379 13.960 1.00 85.44 96 GLN A N 1
ATOM 762 C CA .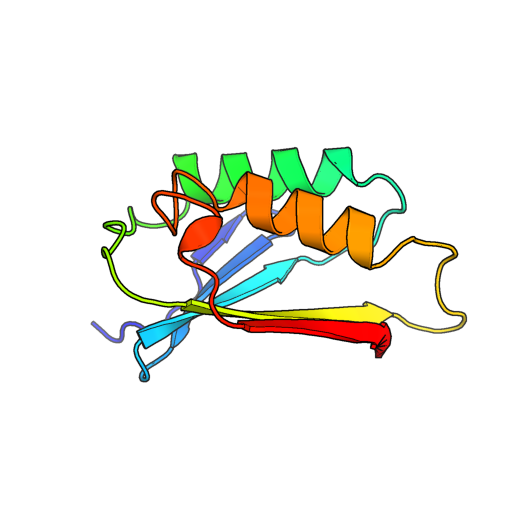 GLN A 1 96 ? -4.155 -5.372 13.394 1.00 85.44 96 GLN A CA 1
ATOM 763 C C . GLN A 1 96 ? -4.193 -5.908 11.955 1.00 85.44 96 GLN A C 1
ATOM 765 O O . GLN A 1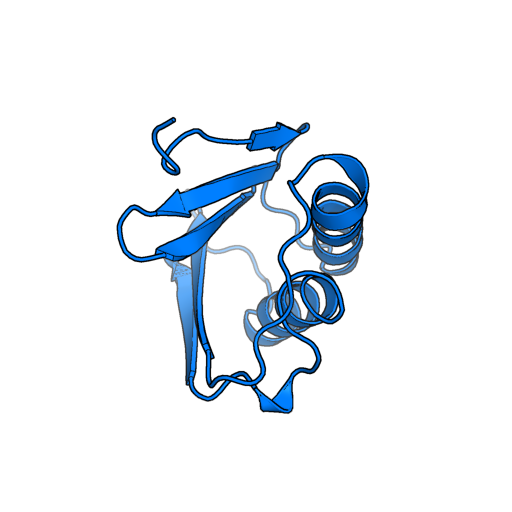 96 ? -5.268 -6.126 11.402 1.00 85.44 96 GLN A O 1
ATOM 770 N N . VAL A 1 97 ? -3.042 -6.118 11.308 1.00 87.69 97 VAL A N 1
ATOM 771 C CA . VAL A 1 97 ? -2.970 -6.700 9.963 1.00 87.69 97 VAL A CA 1
ATOM 772 C C . VAL A 1 97 ? -3.047 -8.224 10.069 1.00 87.69 97 VAL A C 1
ATOM 774 O O . VAL A 1 97 ? -2.038 -8.920 10.143 1.00 87.69 97 VAL A O 1
ATOM 777 N N . ALA A 1 98 ? -4.268 -8.757 10.040 1.00 88.81 98 ALA A N 1
ATOM 778 C CA . ALA A 1 98 ? -4.520 -10.196 10.115 1.00 88.81 98 ALA A CA 1
ATOM 779 C C . ALA A 1 98 ? -4.140 -10.945 8.825 1.00 88.81 98 ALA A C 1
ATOM 781 O O . ALA A 1 98 ? -3.891 -12.152 8.846 1.00 88.81 98 ALA A O 1
ATOM 782 N N . ARG A 1 99 ? -4.102 -10.247 7.681 1.00 90.19 99 ARG A N 1
ATOM 783 C CA . ARG A 1 99 ? -3.706 -10.824 6.391 1.00 90.19 99 ARG A CA 1
ATOM 784 C C . ARG A 1 99 ? -2.894 -9.831 5.573 1.00 90.19 99 ARG A C 1
ATOM 786 O O . ARG A 1 99 ? -3.334 -8.709 5.349 1.00 90.19 99 ARG A O 1
ATOM 793 N N . LEU A 1 100 ? -1.756 -10.287 5.058 1.00 90.62 100 LEU A N 1
ATOM 794 C CA . LEU A 1 100 ? -0.920 -9.546 4.118 1.00 90.62 100 LEU A CA 1
ATOM 795 C C . LEU A 1 100 ? -0.711 -10.383 2.852 1.00 90.62 100 LEU A C 1
ATOM 797 O O . LEU A 1 100 ? -0.236 -11.514 2.924 1.00 90.62 100 LEU A O 1
ATOM 801 N N . LEU A 1 101 ? -1.066 -9.823 1.697 1.00 91.69 101 LEU A N 1
ATOM 802 C CA . LEU A 1 101 ? -0.756 -10.378 0.380 1.00 91.69 101 LEU A CA 1
ATOM 803 C C . LEU A 1 101 ? 0.111 -9.375 -0.380 1.00 91.69 101 LEU A C 1
ATOM 805 O O . LEU A 1 101 ? -0.271 -8.212 -0.510 1.00 91.69 101 LEU A O 1
ATOM 809 N N . VAL A 1 102 ? 1.263 -9.819 -0.879 1.00 90.25 102 VAL A N 1
ATOM 810 C CA . VAL A 1 102 ? 2.192 -8.982 -1.646 1.00 90.25 102 VAL A CA 1
ATOM 811 C C . VAL A 1 102 ? 2.490 -9.663 -2.971 1.00 90.25 102 VAL A C 1
ATOM 813 O O . VAL A 1 102 ? 2.958 -10.799 -2.994 1.00 90.25 102 VAL A O 1
ATOM 816 N N . GLU A 1 103 ? 2.215 -8.974 -4.074 1.00 89.56 103 GLU A N 1
ATOM 817 C CA . GLU A 1 103 ? 2.312 -9.539 -5.420 1.00 89.56 103 GLU A CA 1
ATOM 818 C C . GLU A 1 103 ? 3.097 -8.628 -6.369 1.00 89.56 103 GLU A C 1
ATOM 820 O O . GLU A 1 103 ? 3.109 -7.402 -6.234 1.00 89.56 103 GLU A O 1
ATOM 825 N N . ARG A 1 104 ? 3.739 -9.255 -7.358 1.00 86.19 104 ARG A N 1
ATOM 826 C CA . ARG A 1 104 ? 4.428 -8.613 -8.485 1.00 86.19 104 ARG A CA 1
ATOM 827 C C . ARG A 1 104 ? 3.682 -8.925 -9.771 1.00 86.19 104 ARG A C 1
ATOM 829 O O . ARG A 1 104 ? 3.400 -10.097 -10.022 1.00 86.19 104 ARG A O 1
ATOM 836 N N . ARG A 1 105 ? 3.404 -7.894 -10.569 1.00 84.44 105 ARG A N 1
ATOM 837 C CA . ARG A 1 105 ? 2.671 -8.000 -11.829 1.00 84.44 105 ARG A CA 1
ATOM 838 C C . ARG A 1 105 ? 3.296 -7.168 -12.938 1.00 84.44 105 ARG A C 1
ATOM 840 O O . ARG A 1 105 ? 3.757 -6.045 -12.639 1.00 84.44 105 ARG A O 1
#

Organism: NCBI:txid1280948

Secondary structure (DSSP, 8-state):
--TTPPEEETTEEEEE-TTS-EEEEE-S--S-HHHHHHHHHHHHHHTS------SS-EEEEEEE--SSSPPS--HHHHHHHHHHHHBTTTBS-GGGEEEEEEEE-